Protein AF-A0A7W2HFK3-F1 (afdb_monomer_lite)

Structure (mmCIF, N/CA/C/O backbone):
data_AF-A0A7W2HFK3-F1
#
_entry.id   AF-A0A7W2HFK3-F1
#
loop_
_atom_site.group_PDB
_atom_site.id
_atom_site.type_symbol
_atom_site.label_atom_id
_atom_site.label_alt_id
_atom_site.label_comp_id
_atom_site.label_asym_id
_atom_site.label_entity_id
_atom_site.label_seq_id
_atom_site.pdbx_PDB_ins_code
_atom_site.Cartn_x
_atom_site.Cartn_y
_atom_site.Cartn_z
_atom_site.occupancy
_atom_site.B_iso_or_equiv
_atom_site.auth_seq_id
_atom_site.auth_comp_id
_atom_site.auth_asym_id
_atom_site.auth_atom_id
_atom_site.pdbx_PDB_model_num
ATOM 1 N N . MET A 1 1 ? -0.123 -10.295 -3.273 1.00 77.12 1 MET A N 1
ATOM 2 C CA . MET A 1 1 ? -0.949 -11.087 -2.343 1.00 77.12 1 MET A CA 1
ATOM 3 C C . MET A 1 1 ? -0.336 -12.475 -2.275 1.00 77.12 1 MET A C 1
ATOM 5 O O . MET A 1 1 ? 0.184 -12.906 -3.300 1.00 77.12 1 MET A O 1
ATOM 9 N N . THR A 1 2 ? -0.321 -13.127 -1.115 1.00 87.50 2 THR A N 1
ATOM 10 C CA . THR A 1 2 ? 0.047 -14.544 -1.007 1.00 87.50 2 THR A CA 1
ATOM 11 C C . THR A 1 2 ? -0.995 -15.398 -1.733 1.00 87.50 2 THR A C 1
ATOM 13 O O . THR A 1 2 ? -2.092 -14.925 -2.049 1.00 87.50 2 THR A O 1
ATOM 16 N N . THR A 1 3 ? -0.673 -16.667 -1.971 1.00 92.00 3 THR A N 1
ATOM 17 C CA . THR A 1 3 ? -1.613 -17.660 -2.517 1.00 92.00 3 THR A CA 1
ATOM 18 C C . THR A 1 3 ? -2.855 -17.843 -1.645 1.00 92.00 3 THR A C 1
ATOM 20 O O . THR A 1 3 ? -3.924 -18.130 -2.170 1.00 92.00 3 THR A O 1
ATOM 23 N N . ASP A 1 4 ? -2.737 -17.580 -0.343 1.00 92.75 4 ASP A N 1
ATOM 24 C CA . ASP A 1 4 ? -3.815 -17.735 0.644 1.00 92.75 4 ASP A CA 1
ATOM 25 C C . ASP A 1 4 ? -4.602 -16.435 0.887 1.00 92.75 4 ASP A C 1
ATOM 27 O O . ASP A 1 4 ? -5.307 -16.293 1.886 1.00 92.75 4 ASP A O 1
ATOM 31 N N . GLY A 1 5 ? -4.448 -15.435 0.016 1.00 90.88 5 GLY A N 1
ATOM 32 C CA . GLY A 1 5 ? -5.196 -14.180 0.116 1.00 90.88 5 GLY A CA 1
ATOM 33 C C . GLY A 1 5 ? -4.611 -13.138 1.075 1.00 90.88 5 GLY A C 1
ATOM 34 O O . GLY A 1 5 ? -5.204 -12.075 1.250 1.00 90.88 5 GLY A O 1
ATOM 35 N N . GLN A 1 6 ? -3.445 -13.380 1.682 1.00 90.19 6 GLN A N 1
ATOM 36 C CA . GLN A 1 6 ? -2.817 -12.409 2.586 1.00 90.19 6 GLN A CA 1
ATOM 37 C C . GLN A 1 6 ? -2.112 -11.295 1.805 1.00 90.19 6 GLN A C 1
ATOM 39 O O . GLN A 1 6 ? -1.475 -11.516 0.772 1.00 90.19 6 GLN A O 1
ATOM 44 N N . MET A 1 7 ? -2.197 -10.060 2.291 1.00 90.25 7 MET A N 1
ATOM 45 C CA . MET A 1 7 ? -1.539 -8.922 1.645 1.00 90.25 7 MET A CA 1
ATOM 46 C C . MET A 1 7 ? -0.076 -8.817 2.084 1.00 90.25 7 MET A C 1
ATOM 48 O O . MET A 1 7 ? 0.223 -8.888 3.270 1.00 90.25 7 MET A O 1
ATOM 52 N N . TYR A 1 8 ? 0.830 -8.578 1.132 1.00 89.56 8 TYR A N 1
ATOM 53 C CA . TYR A 1 8 ? 2.228 -8.239 1.441 1.00 89.56 8 TYR A CA 1
ATOM 54 C C . TYR A 1 8 ? 2.400 -6.758 1.811 1.00 89.56 8 TYR A C 1
ATOM 56 O O . TYR A 1 8 ? 3.345 -6.388 2.504 1.00 89.56 8 TYR A O 1
ATOM 64 N N . GLY A 1 9 ? 1.487 -5.900 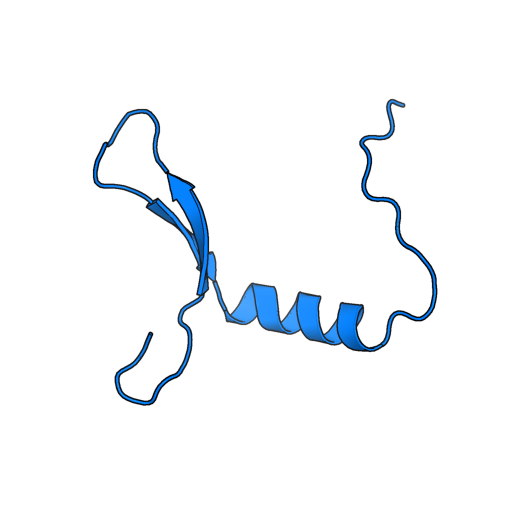1.352 1.00 92.69 9 GLY A N 1
ATOM 65 C CA . GLY A 1 9 ? 1.571 -4.458 1.526 1.00 92.69 9 GLY A CA 1
ATOM 66 C C . GLY A 1 9 ? 0.618 -3.700 0.607 1.00 92.69 9 GLY A C 1
ATOM 67 O O . GLY A 1 9 ? -0.207 -4.309 -0.076 1.00 92.69 9 GLY A O 1
ATOM 68 N N . MET A 1 10 ? 0.768 -2.377 0.573 1.00 94.94 10 MET A N 1
ATOM 69 C CA . MET A 1 10 ? -0.001 -1.455 -0.268 1.00 94.94 10 MET A CA 1
ATOM 70 C C . MET A 1 10 ? 0.938 -0.681 -1.191 1.00 94.94 10 MET A C 1
ATOM 72 O O . MET A 1 10 ? 1.878 -0.049 -0.715 1.00 94.94 10 MET A O 1
ATOM 76 N N . VAL A 1 11 ? 0.684 -0.701 -2.499 1.00 94.31 11 VAL A N 1
ATOM 77 C CA . VAL A 1 11 ? 1.438 0.114 -3.464 1.00 94.31 11 VAL A CA 1
ATOM 78 C C . VAL A 1 11 ? 1.070 1.585 -3.273 1.00 94.31 11 VAL A C 1
ATOM 80 O O . VAL A 1 11 ? -0.112 1.919 -3.253 1.00 94.31 11 VAL A O 1
ATOM 83 N N . CYS A 1 12 ? 2.070 2.459 -3.140 1.00 93.56 12 CYS A N 1
ATOM 84 C CA . CYS A 1 12 ? 1.861 3.892 -2.907 1.00 93.56 12 CYS A CA 1
ATOM 85 C C . CYS A 1 12 ? 2.518 4.793 -3.958 1.00 93.56 12 CYS A C 1
ATOM 87 O O . CYS A 1 12 ? 2.098 5.936 -4.121 1.00 93.56 12 CYS A O 1
ATOM 89 N N . ALA A 1 13 ? 3.528 4.301 -4.680 1.00 95.81 13 ALA A N 1
ATOM 90 C CA . ALA A 1 13 ? 4.230 5.097 -5.677 1.00 95.81 13 ALA A CA 1
ATOM 91 C C .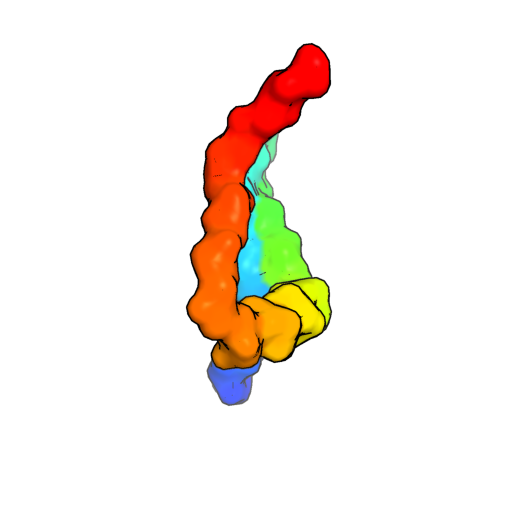 ALA A 1 13 ? 4.835 4.239 -6.793 1.00 95.81 13 ALA A C 1
ATOM 93 O O . ALA A 1 13 ? 5.064 3.039 -6.639 1.00 95.81 13 ALA A O 1
ATOM 94 N N . ARG A 1 14 ? 5.141 4.897 -7.913 1.00 96.62 14 ARG A N 1
ATOM 95 C CA . ARG A 1 14 ? 5.923 4.362 -9.032 1.00 96.62 14 ARG A CA 1
ATOM 96 C C . ARG A 1 14 ? 7.241 5.126 -9.126 1.00 96.62 14 ARG A C 1
ATOM 98 O O . ARG A 1 14 ? 7.268 6.331 -8.886 1.00 96.62 14 ARG A O 1
ATOM 105 N N . SER A 1 15 ? 8.323 4.443 -9.485 1.00 96.31 15 SER A N 1
ATOM 106 C CA . SER A 1 15 ? 9.603 5.093 -9.751 1.00 96.31 15 SER A CA 1
ATOM 107 C C . SER A 1 15 ? 9.529 5.969 -11.002 1.00 96.31 15 SER A C 1
ATOM 109 O O . SER A 1 15 ? 9.003 5.564 -12.037 1.00 96.31 15 SER A O 1
ATOM 111 N N . ALA A 1 16 ? 10.083 7.178 -10.905 1.00 97.19 16 ALA A N 1
ATOM 112 C CA . ALA A 1 16 ? 10.176 8.107 -12.030 1.00 97.19 16 ALA A CA 1
ATOM 113 C C . ALA A 1 16 ? 11.290 7.731 -13.021 1.00 97.19 16 ALA A C 1
ATOM 115 O O . ALA A 1 16 ? 11.259 8.152 -14.172 1.00 97.19 16 ALA A O 1
ATOM 116 N N . THR A 1 17 ? 12.279 6.953 -12.576 1.00 97.88 17 THR A N 1
ATOM 117 C CA . THR A 1 17 ? 13.483 6.620 -13.353 1.00 97.88 17 THR A CA 1
ATOM 118 C C . THR A 1 17 ? 13.533 5.162 -13.792 1.00 97.88 17 THR A C 1
ATOM 120 O O . THR A 1 17 ? 14.257 4.836 -14.725 1.00 97.88 17 THR A O 1
ATOM 123 N N . HIS A 1 18 ? 12.748 4.292 -13.153 1.00 96.94 18 HIS A N 1
ATOM 124 C CA . HIS A 1 18 ? 12.686 2.868 -13.467 1.00 96.94 18 HIS A CA 1
ATOM 125 C C . HIS A 1 18 ? 11.229 2.489 -13.761 1.00 96.94 18 HIS A C 1
ATOM 127 O O . HIS A 1 18 ? 10.441 2.345 -12.824 1.00 96.94 18 HIS A O 1
ATOM 133 N N . PRO A 1 19 ? 10.835 2.357 -15.040 1.00 95.50 19 PRO A N 1
ATOM 134 C CA . PRO A 1 19 ? 9.427 2.261 -15.427 1.00 95.50 19 PRO A CA 1
ATOM 135 C C . PRO A 1 19 ? 8.703 1.052 -14.824 1.00 95.50 19 PRO A C 1
ATOM 137 O O . PRO A 1 19 ? 7.490 1.142 -14.616 1.00 95.50 19 PRO A O 1
ATOM 140 N N . ASP A 1 20 ? 9.446 -0.008 -14.502 1.00 97.06 20 ASP A N 1
ATOM 141 C CA . ASP A 1 20 ? 8.936 -1.274 -13.966 1.00 97.06 20 ASP A CA 1
ATOM 142 C C . ASP A 1 20 ? 9.037 -1.375 -12.433 1.00 97.06 20 ASP A C 1
ATOM 144 O O . ASP A 1 20 ? 8.707 -2.406 -11.848 1.00 97.06 20 ASP A O 1
ATOM 148 N N . THR A 1 21 ? 9.469 -0.306 -11.755 1.00 96.75 21 THR A N 1
ATOM 149 C CA . THR A 1 21 ? 9.643 -0.298 -10.297 1.00 96.75 21 THR A CA 1
ATOM 150 C C . THR A 1 21 ? 8.506 0.451 -9.606 1.00 96.75 21 THR A C 1
ATOM 152 O O . THR A 1 21 ? 8.270 1.635 -9.859 1.00 96.75 21 THR A O 1
ATOM 155 N N . GLY A 1 22 ? 7.838 -0.223 -8.668 1.00 95.62 22 GLY A N 1
ATOM 156 C CA . GLY A 1 22 ? 6.883 0.366 -7.727 1.00 95.62 22 GLY A CA 1
ATOM 157 C C . GLY A 1 22 ? 7.404 0.344 -6.289 1.00 95.62 22 GLY A C 1
ATOM 158 O O . GLY A 1 22 ? 8.243 -0.482 -5.936 1.00 95.62 22 GLY A O 1
ATOM 159 N N . TYR A 1 23 ? 6.880 1.234 -5.451 1.00 95.31 23 TYR A N 1
ATOM 160 C CA . TYR A 1 23 ? 7.140 1.267 -4.013 1.00 95.31 23 TYR A CA 1
ATOM 161 C C . TYR A 1 23 ? 5.874 0.884 -3.250 1.00 95.31 23 TYR A C 1
ATOM 163 O O . TYR A 1 23 ? 4.776 1.358 -3.564 1.00 95.31 23 TYR A O 1
ATOM 171 N N . ALA A 1 24 ? 6.036 0.030 -2.242 1.00 95.62 24 ALA A N 1
ATOM 172 C CA . ALA A 1 24 ? 4.947 -0.447 -1.406 1.00 95.62 24 ALA A CA 1
ATOM 173 C C . ALA A 1 24 ? 5.262 -0.268 0.082 1.00 95.62 24 ALA A C 1
ATOM 175 O O . ALA A 1 24 ? 6.399 -0.438 0.520 1.00 95.62 24 ALA A O 1
ATOM 176 N N . LEU A 1 25 ? 4.225 0.036 0.859 1.00 94.38 2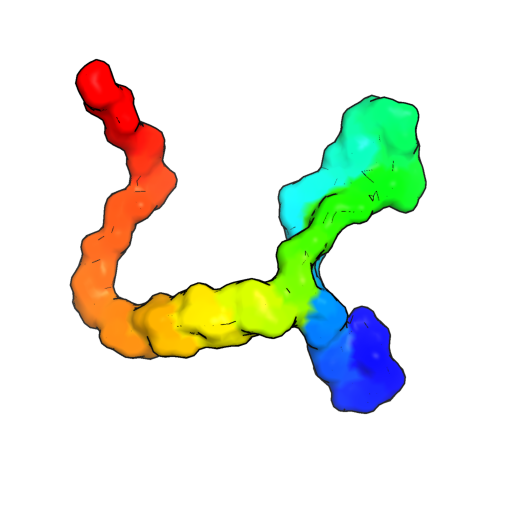5 LEU A N 1
ATOM 177 C CA . LEU A 1 25 ? 4.251 0.005 2.316 1.00 94.38 25 LEU A CA 1
ATOM 178 C C . LEU A 1 25 ? 4.017 -1.429 2.786 1.00 94.38 25 LEU A C 1
ATOM 180 O O . LEU A 1 25 ? 3.022 -2.043 2.401 1.00 94.38 25 LEU A O 1
ATOM 184 N N . ALA A 1 26 ? 4.916 -1.9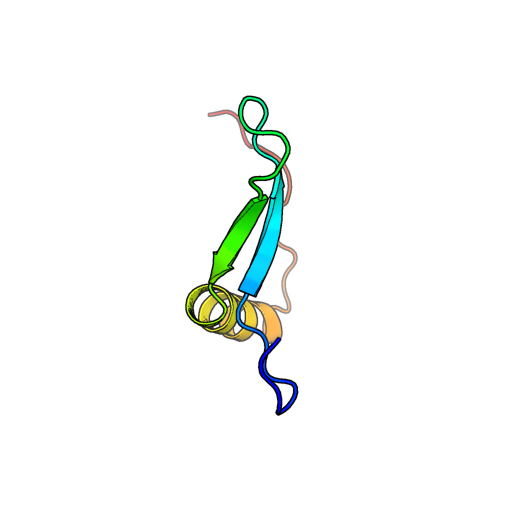55 3.617 1.00 94.31 26 ALA A N 1
ATOM 185 C CA . ALA A 1 26 ? 4.813 -3.314 4.141 1.00 94.31 26 ALA A CA 1
ATOM 186 C C . ALA A 1 26 ? 3.560 -3.495 5.013 1.00 94.31 26 ALA A C 1
ATOM 188 O O . ALA A 1 26 ? 3.206 -2.618 5.807 1.00 94.31 26 ALA A O 1
ATOM 189 N N . ALA A 1 27 ? 2.915 -4.658 4.899 1.00 94.06 27 ALA A N 1
ATOM 190 C CA . ALA A 1 27 ? 1.686 -4.963 5.630 1.00 94.06 27 ALA A CA 1
ATOM 191 C C . ALA A 1 27 ? 1.844 -4.866 7.156 1.00 94.06 27 ALA A C 1
ATOM 193 O O . ALA A 1 27 ? 0.918 -4.418 7.826 1.00 94.06 27 ALA A O 1
ATOM 194 N N . ASP A 1 28 ? 3.007 -5.217 7.713 1.00 92.44 28 ASP A N 1
ATOM 195 C CA . ASP A 1 28 ? 3.231 -5.138 9.163 1.00 92.44 28 ASP A CA 1
ATOM 196 C C . ASP A 1 28 ? 3.254 -3.697 9.679 1.00 92.44 28 ASP A C 1
ATOM 198 O O . ASP A 1 28 ? 2.713 -3.414 10.747 1.00 92.44 28 ASP A O 1
ATOM 202 N N . HIS A 1 29 ? 3.784 -2.759 8.891 1.00 89.88 29 HIS A N 1
ATOM 203 C CA . HIS A 1 29 ? 3.723 -1.340 9.234 1.00 89.88 29 HIS A CA 1
ATOM 204 C C . HIS A 1 29 ? 2.273 -0.836 9.165 1.00 89.88 29 HIS A C 1
ATOM 206 O O . HIS A 1 29 ? 1.783 -0.182 10.087 1.00 89.88 29 HIS A O 1
ATOM 212 N N . LEU A 1 30 ? 1.550 -1.206 8.104 1.00 93.56 30 LEU A N 1
ATOM 213 C CA . LEU A 1 30 ? 0.147 -0.828 7.941 1.00 93.56 30 LEU A CA 1
ATOM 214 C C . LEU A 1 30 ? -0.745 -1.399 9.047 1.00 93.56 30 LEU A C 1
ATOM 216 O O . LEU A 1 30 ? -1.666 -0.716 9.477 1.00 93.56 30 LEU A O 1
ATOM 220 N N . ARG A 1 31 ? -0.471 -2.611 9.543 1.00 93.31 31 ARG A N 1
ATOM 221 C CA . ARG A 1 31 ? -1.263 -3.249 10.603 1.00 93.31 31 ARG A CA 1
ATOM 222 C C . ARG A 1 31 ? -1.239 -2.439 11.899 1.00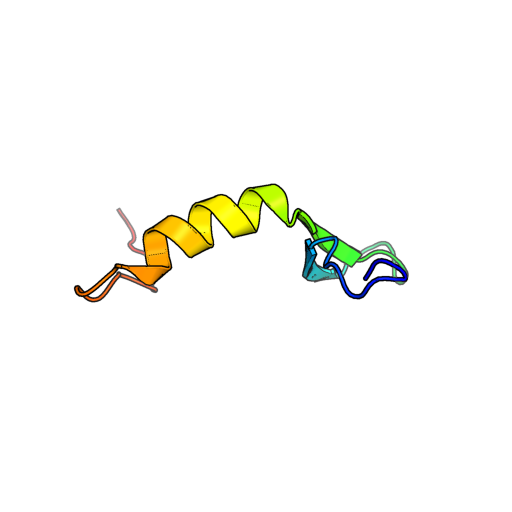 93.31 31 ARG A C 1
ATOM 224 O O . ARG A 1 31 ? -2.292 -2.243 12.500 1.00 93.31 31 ARG A O 1
ATOM 231 N N . THR A 1 32 ? -0.073 -1.929 12.294 1.00 90.19 32 THR A N 1
ATOM 232 C CA . THR A 1 32 ? 0.063 -1.073 13.483 1.00 90.19 32 THR A CA 1
ATOM 233 C C . THR A 1 32 ? -0.726 0.228 13.330 1.00 90.19 32 THR A C 1
ATOM 235 O O . THR A 1 32 ? -1.492 0.592 14.220 1.00 90.19 32 THR A O 1
ATOM 238 N N . LEU A 1 33 ? -0.598 0.898 12.180 1.00 91.00 33 LEU A N 1
ATOM 239 C CA . LEU A 1 33 ? -1.316 2.147 11.895 1.00 91.00 33 LEU A CA 1
ATOM 240 C C . LEU A 1 33 ? -2.834 1.930 11.813 1.00 91.00 33 LEU A C 1
ATOM 242 O O . LEU A 1 33 ? -3.609 2.714 12.357 1.00 91.00 33 LEU A O 1
ATOM 246 N N . ALA A 1 34 ? -3.266 0.839 11.180 1.00 92.56 34 ALA A N 1
ATOM 247 C CA . ALA A 1 34 ? -4.672 0.471 11.072 1.00 92.56 34 ALA A CA 1
ATOM 248 C C . ALA A 1 34 ? -5.289 0.178 12.444 1.00 92.56 34 ALA A C 1
ATOM 250 O O . ALA A 1 34 ? -6.402 0.618 12.706 1.00 92.56 34 ALA A O 1
ATOM 251 N N . ALA A 1 35 ? -4.568 -0.508 13.339 1.00 93.75 35 ALA A N 1
ATOM 252 C CA . ALA A 1 35 ? -5.045 -0.773 14.694 1.00 93.75 35 ALA A CA 1
ATOM 253 C C . ALA A 1 35 ? -5.258 0.519 15.501 1.00 93.75 35 ALA A C 1
ATOM 255 O O . ALA A 1 35 ? -6.237 0.624 16.234 1.00 93.75 35 ALA A O 1
ATOM 256 N N . GLN A 1 36 ? -4.376 1.510 15.341 1.00 88.31 36 GLN A N 1
ATOM 257 C CA . GLN A 1 36 ? -4.529 2.823 15.975 1.00 88.31 36 GLN A CA 1
ATOM 258 C C . GLN A 1 36 ? -5.711 3.603 15.385 1.00 88.31 36 GLN A C 1
ATOM 260 O O . GLN A 1 36 ? -6.524 4.147 16.127 1.00 88.31 36 GLN A O 1
ATOM 265 N N . GLY A 1 37 ? -5.831 3.632 14.055 1.00 90.88 37 GLY A N 1
ATOM 266 C CA . GLY A 1 37 ? -6.899 4.359 13.365 1.00 90.88 37 GLY A CA 1
ATOM 267 C C . GLY A 1 37 ? -8.288 3.734 13.520 1.00 90.88 37 GLY A C 1
ATOM 268 O O . GLY A 1 37 ? -9.276 4.460 13.505 1.00 90.88 37 GLY A O 1
ATOM 269 N N . ALA A 1 38 ? -8.384 2.414 13.707 1.00 94.62 38 ALA A N 1
ATOM 270 C CA . ALA A 1 38 ? -9.659 1.698 13.814 1.00 94.62 38 ALA A CA 1
ATOM 271 C C . ALA A 1 38 ? -10.528 2.152 14.997 1.00 94.62 38 ALA A C 1
ATOM 273 O O . ALA A 1 38 ? -11.746 1.996 14.952 1.00 94.62 38 ALA A O 1
ATOM 274 N N . TRP A 1 39 ? -9.907 2.716 16.034 1.00 93.12 39 TRP A N 1
ATOM 275 C CA . TRP A 1 39 ? -10.583 3.207 17.235 1.00 93.12 39 TRP A CA 1
ATOM 276 C C . TRP A 1 39 ? -10.605 4.735 17.334 1.00 93.12 39 TRP A C 1
ATOM 278 O O . TRP A 1 39 ? -11.024 5.268 18.357 1.00 93.12 39 TRP A O 1
ATOM 288 N N . ALA A 1 40 ? -10.143 5.449 16.304 1.00 91.31 40 ALA A N 1
ATOM 289 C CA . ALA A 1 40 ? -10.169 6.903 16.304 1.00 91.31 40 ALA A CA 1
ATOM 290 C C . ALA A 1 40 ? -11.614 7.405 16.152 1.00 91.31 40 ALA A C 1
ATOM 292 O O . ALA A 1 40 ? -12.269 7.165 15.140 1.00 91.31 40 ALA A O 1
ATOM 293 N N . ASP A 1 41 ? -12.095 8.128 17.155 1.00 94.25 41 ASP A N 1
ATOM 294 C CA . ASP A 1 41 ? -13.421 8.758 17.187 1.00 94.25 41 ASP A CA 1
ATOM 295 C C . ASP A 1 41 ? -13.363 10.278 16.964 1.00 94.25 41 ASP A C 1
ATOM 297 O O . ASP A 1 41 ? -14.384 10.941 16.777 1.00 94.25 41 ASP A O 1
ATOM 301 N N . THR A 1 42 ? -12.151 10.828 16.946 1.00 94.12 42 THR A N 1
ATOM 302 C CA . THR A 1 42 ? -11.886 12.255 16.816 1.00 94.12 42 THR A CA 1
ATOM 303 C C . THR A 1 42 ? -11.251 12.545 15.450 1.00 94.12 42 THR A C 1
ATOM 305 O O . THR A 1 42 ? -10.331 11.830 15.041 1.00 94.12 42 THR A O 1
ATOM 308 N N . PRO A 1 43 ? -11.693 13.591 14.723 1.00 93.00 43 PRO A N 1
ATOM 309 C CA . PRO A 1 43 ? -11.103 13.956 13.438 1.00 93.00 43 PRO A CA 1
ATOM 310 C C . PRO A 1 43 ? -9.603 14.265 13.529 1.00 93.00 43 PRO A C 1
ATOM 312 O O . PRO A 1 43 ? -9.156 14.976 14.429 1.00 93.00 43 PRO A O 1
ATOM 315 N N . VAL A 1 44 ? -8.838 13.792 12.543 1.00 90.06 44 VAL A N 1
ATOM 316 C CA . VAL A 1 44 ? -7.394 14.049 12.421 1.00 90.06 44 VAL A CA 1
ATOM 317 C C . VAL A 1 44 ? -7.098 15.105 11.353 1.00 90.06 44 VAL A C 1
ATOM 319 O O . VAL A 1 44 ? -7.841 15.256 10.381 1.00 90.06 44 VAL A O 1
ATOM 322 N N . GLN A 1 45 ? -5.991 15.835 11.511 1.00 90.62 45 GLN A N 1
ATOM 323 C CA . GLN A 1 45 ? -5.511 16.768 10.489 1.00 90.62 45 GLN A CA 1
ATOM 324 C C . GLN A 1 45 ? -4.928 16.022 9.287 1.00 90.62 45 GLN A C 1
ATOM 326 O O . GLN A 1 45 ? -4.094 15.135 9.437 1.00 90.62 45 GLN A O 1
ATOM 331 N N . THR A 1 46 ? -5.352 16.415 8.085 1.00 91.00 46 THR A N 1
ATOM 332 C CA . THR A 1 46 ? -4.934 15.790 6.815 1.00 91.00 46 THR A CA 1
ATOM 333 C C . THR A 1 46 ? -4.182 16.745 5.891 1.00 91.00 46 THR A C 1
ATOM 335 O O . THR A 1 46 ? -3.761 16.357 4.803 1.00 91.00 46 THR A O 1
ATOM 338 N N . ARG A 1 47 ? -4.013 18.006 6.304 1.00 92.56 47 ARG A N 1
ATOM 339 C CA . ARG A 1 47 ? -3.317 19.040 5.535 1.00 92.56 47 ARG A CA 1
ATOM 340 C C . ARG A 1 47 ? -1.940 19.308 6.126 1.00 92.56 47 ARG A C 1
ATOM 342 O O . ARG A 1 47 ? -1.726 19.136 7.322 1.00 92.56 47 ARG A O 1
ATOM 349 N N . ALA A 1 48 ? -1.027 19.771 5.278 1.00 85.62 48 ALA A N 1
ATOM 350 C CA . ALA A 1 48 ? 0.255 20.281 5.738 1.00 85.62 48 ALA A CA 1
ATOM 351 C C . ALA A 1 48 ? 0.038 21.504 6.643 1.00 85.62 48 ALA A C 1
ATOM 353 O O . ALA A 1 48 ? -0.761 22.384 6.318 1.00 85.62 48 ALA A O 1
ATOM 354 N N . VAL A 1 49 ? 0.768 21.555 7.756 1.00 80.88 49 VAL A N 1
ATOM 355 C CA . VAL A 1 49 ? 0.832 22.722 8.639 1.00 80.88 49 VAL A CA 1
ATOM 356 C C . VAL A 1 49 ? 2.224 23.318 8.467 1.00 80.88 49 VAL A C 1
ATOM 358 O O . VAL A 1 49 ? 3.219 22.647 8.736 1.00 80.88 49 VAL A O 1
ATOM 361 N N . SER A 1 50 ? 2.304 24.541 7.949 1.00 77.31 50 SER A N 1
ATOM 362 C CA . SER A 1 50 ? 3.558 25.298 7.927 1.00 77.31 50 SER A CA 1
ATOM 363 C C . SER A 1 50 ? 3.835 25.837 9.329 1.00 77.31 50 SER A C 1
ATOM 365 O O . SER A 1 50 ? 2.911 26.328 9.979 1.00 77.31 50 SER A O 1
ATOM 367 N N . ALA A 1 51 ? 5.08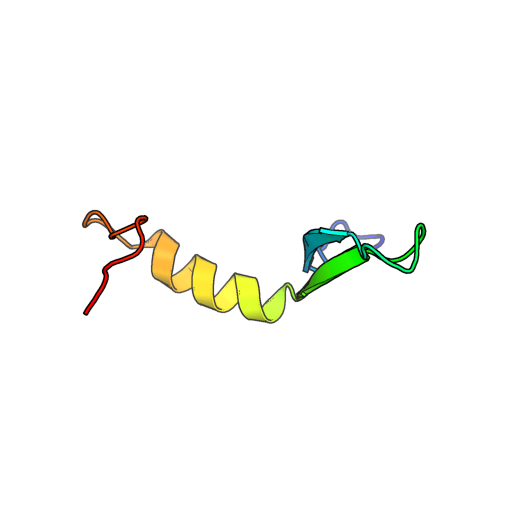0 25.693 9.785 1.00 65.94 51 ALA A N 1
ATOM 368 C CA . ALA A 1 51 ? 5.566 26.263 11.041 1.00 65.94 51 ALA A CA 1
ATOM 369 C C . ALA A 1 51 ? 5.790 27.776 10.926 1.00 65.94 51 ALA A C 1
ATOM 371 O O . ALA A 1 51 ? 6.137 28.228 9.808 1.00 65.94 51 ALA A O 1
#

Sequence (51 aa):
MTTDGQMYGMVCARSATHPDTGYALAADHLRTLAAQGAWADTPVQTRAVSA

pLDDT: mean 91.67, std 5.67, range [65.94, 97.88]

Secondary structure (DSSP, 8-state):
--TTS---EEEEEE-SS-TT-EEEEEHHHHHHHHHHHTT--SPPP-S----

Foldseek 3Di:
DPPVPDDQFAWDAADPVDRPDTDTDGPVVVVVVCVVVVPDPDDDDDDDDDD

Radius of gyration: 15.29 Å; chains: 1; bounding box: 27×44×33 Å

Organism: NCBI:txid2758039